Protein AF-A0AAE1YL42-F1 (afdb_monomer_lite)

Secondary structure (DSSP, 8-state):
-PPPP---THHHHHHHHS-HHHHHHHHHHHHHHHHHHHHHHHHHHHHHHHHHHHHHHHHHHHHHHTPSP-------------GGG--S---S---TTTT--S--------------GGGS-S-HHHHHHHHHHHHHHHH-HHHHHHHTPPPPS-----SSTTSS--

Structure (mmCIF, N/CA/C/O backbone):
data_AF-A0AAE1YL42-F1
#
_entry.id   AF-A0AAE1YL42-F1
#
loop_
_atom_site.group_PDB
_atom_site.id
_atom_site.type_symbol
_atom_site.label_atom_id
_atom_site.label_alt_id
_atom_site.label_comp_id
_atom_site.label_asym_id
_atom_site.label_entity_id
_atom_site.label_seq_id
_atom_site.pdbx_PDB_ins_code
_atom_site.Cartn_x
_atom_site.Cartn_y
_atom_site.Cartn_z
_atom_site.occupancy
_atom_site.B_iso_or_equiv
_atom_site.auth_seq_id
_atom_site.auth_comp_id
_atom_site.auth_asym_id
_atom_site.auth_atom_id
_atom_site.pdbx_PDB_model_num
ATOM 1 N N . MET A 1 1 ? -38.602 6.344 5.247 1.00 38.44 1 MET A N 1
ATOM 2 C CA . MET A 1 1 ? -39.629 5.351 5.623 1.00 38.44 1 MET A CA 1
ATOM 3 C C . MET A 1 1 ? -39.109 4.626 6.848 1.00 38.44 1 MET A C 1
ATOM 5 O O . MET A 1 1 ? -38.085 3.970 6.733 1.00 38.44 1 MET A O 1
ATOM 9 N N . ALA A 1 2 ? -39.717 4.846 8.012 1.00 37.94 2 ALA A N 1
ATOM 10 C CA . ALA A 1 2 ? -39.364 4.147 9.243 1.00 37.94 2 ALA A CA 1
ATOM 11 C C . ALA A 1 2 ? -40.185 2.852 9.305 1.00 37.94 2 ALA A C 1
ATOM 13 O O . ALA A 1 2 ? -41.411 2.904 9.232 1.00 37.94 2 ALA A O 1
ATOM 14 N N . THR A 1 3 ? -39.516 1.705 9.358 1.00 43.12 3 THR A N 1
ATOM 15 C CA . THR A 1 3 ? -40.135 0.413 9.677 1.00 43.12 3 THR A CA 1
ATOM 16 C C . THR A 1 3 ? -40.576 0.428 11.141 1.00 43.12 3 THR A C 1
ATOM 18 O O . THR A 1 3 ? -39.762 0.809 11.986 1.00 43.12 3 THR A O 1
ATOM 21 N N . PRO A 1 4 ? -41.823 0.049 11.471 1.00 49.53 4 PRO A N 1
ATOM 22 C CA . PRO A 1 4 ? -42.231 -0.061 12.860 1.00 49.53 4 PRO A CA 1
ATOM 23 C C . PRO A 1 4 ? -41.521 -1.273 13.468 1.00 49.53 4 PRO A C 1
ATOM 25 O O . PRO A 1 4 ? -41.519 -2.358 12.885 1.00 49.53 4 PRO A O 1
ATOM 28 N N . MET A 1 5 ? -40.870 -1.055 14.606 1.00 43.66 5 MET A N 1
ATOM 29 C CA . MET A 1 5 ? -40.369 -2.123 15.462 1.00 43.66 5 MET A CA 1
ATOM 30 C C . MET A 1 5 ? -41.593 -2.909 15.933 1.00 43.66 5 MET A C 1
ATOM 32 O O . MET A 1 5 ? -42.511 -2.333 16.514 1.00 43.66 5 MET A O 1
ATOM 36 N N . VAL A 1 6 ? -41.640 -4.196 15.601 1.00 52.22 6 VAL A N 1
ATOM 37 C CA . VAL A 1 6 ? -42.544 -5.137 16.256 1.00 52.22 6 VAL A CA 1
ATOM 38 C C . VAL A 1 6 ? -42.049 -5.204 17.696 1.00 52.22 6 VAL A C 1
ATOM 40 O O . VAL A 1 6 ? -40.964 -5.719 17.941 1.00 52.22 6 VAL A O 1
ATOM 43 N N . GLU A 1 7 ? -42.777 -4.580 18.620 1.00 51.50 7 GLU A N 1
ATOM 44 C CA . GLU A 1 7 ? -42.603 -4.851 20.044 1.00 51.50 7 GLU A CA 1
ATOM 45 C C . GLU A 1 7 ? -43.032 -6.306 20.245 1.00 51.50 7 GLU A C 1
ATOM 47 O O . GLU A 1 7 ? -44.210 -6.654 20.143 1.00 51.50 7 GLU A O 1
ATOM 52 N N . ASP A 1 8 ? -42.036 -7.177 20.384 1.00 47.12 8 ASP A N 1
ATOM 53 C CA . ASP A 1 8 ? -42.217 -8.583 20.697 1.00 47.12 8 ASP A CA 1
ATOM 54 C C . ASP A 1 8 ? -42.938 -8.689 22.051 1.00 47.12 8 ASP A C 1
ATOM 56 O O . ASP A 1 8 ? -42.324 -8.586 23.109 1.00 47.12 8 ASP A O 1
ATOM 60 N N . ASN A 1 9 ? -44.245 -8.968 22.021 1.00 51.34 9 ASN A N 1
ATOM 61 C CA . ASN A 1 9 ? -45.078 -9.360 23.174 1.00 51.34 9 ASN A CA 1
ATOM 62 C C . ASN A 1 9 ? -44.622 -10.685 23.843 1.00 51.34 9 ASN A C 1
ATOM 64 O O . ASN A 1 9 ? -45.397 -11.338 24.536 1.00 51.34 9 ASN A O 1
ATOM 68 N N . PHE A 1 10 ? -43.385 -11.131 23.614 1.00 51.78 10 PHE A N 1
ATOM 69 C CA . PHE A 1 10 ? -42.826 -12.362 24.174 1.00 51.78 10 PHE A CA 1
ATOM 70 C C . PHE A 1 10 ? -42.415 -12.217 25.648 1.00 51.78 10 PHE A C 1
ATOM 72 O O . PHE A 1 10 ? -42.263 -13.227 26.336 1.00 51.78 10 PHE A O 1
ATOM 79 N N . GLU A 1 11 ? -42.241 -10.986 26.142 1.00 58.12 11 GLU A N 1
ATOM 80 C CA . GLU A 1 11 ? -41.792 -10.727 27.517 1.00 58.12 11 GLU A CA 1
ATOM 81 C C . GLU A 1 11 ? -42.921 -10.887 28.556 1.00 58.12 11 GLU A C 1
ATOM 83 O O . GLU A 1 11 ? -42.678 -11.390 29.656 1.00 58.12 11 GLU A O 1
ATOM 88 N N . ASP A 1 12 ? -44.168 -10.557 28.200 1.00 59.22 12 ASP A N 1
ATOM 89 C CA . ASP A 1 12 ? -45.304 -10.557 29.137 1.00 59.22 12 ASP A CA 1
ATOM 90 C C . ASP A 1 12 ? -45.734 -11.972 29.572 1.00 59.22 12 ASP A C 1
ATOM 92 O O . ASP A 1 12 ? -46.060 -12.200 30.743 1.00 59.22 12 ASP A O 1
ATOM 96 N N . ASP A 1 13 ? -45.673 -12.954 28.664 1.00 58.94 13 ASP A N 1
ATOM 97 C CA . ASP A 1 13 ? -46.049 -14.343 28.964 1.00 58.94 13 ASP A CA 1
ATOM 98 C C . ASP A 1 13 ? -45.048 -15.012 29.925 1.00 58.94 13 ASP A C 1
ATOM 100 O O . ASP A 1 13 ? -45.456 -15.738 30.836 1.00 58.94 13 ASP A O 1
ATOM 104 N N . GLN A 1 14 ? -43.744 -14.730 29.800 1.00 61.22 14 GLN A N 1
ATOM 105 C CA . GLN A 1 14 ? -42.732 -15.234 30.740 1.00 61.22 14 GLN A CA 1
ATOM 106 C C . GLN A 1 14 ? -42.831 -14.551 32.107 1.00 61.22 14 GLN A C 1
ATOM 108 O O . GLN A 1 14 ? -42.751 -15.234 33.133 1.00 61.22 14 GLN A O 1
ATOM 113 N N . LEU A 1 15 ? -43.081 -13.239 32.135 1.00 62.16 15 LEU A N 1
ATOM 114 C CA . LEU A 1 15 ? -43.229 -12.467 33.369 1.00 62.16 15 LEU A CA 1
ATOM 115 C C . LEU A 1 15 ? -44.436 -12.930 34.200 1.00 62.16 15 LEU A C 1
ATOM 117 O O . LEU A 1 15 ? -44.373 -12.945 35.428 1.00 62.16 15 LEU A O 1
ATOM 121 N N . SER A 1 16 ? -45.508 -13.370 33.533 1.00 64.62 16 SER A N 1
ATOM 122 C CA . SER A 1 16 ? -46.713 -13.904 34.183 1.00 64.62 16 SER A CA 1
ATOM 123 C C . SER A 1 16 ? -46.491 -15.240 34.907 1.00 64.62 16 SER A C 1
ATOM 125 O O . SER A 1 16 ? -47.218 -15.566 35.848 1.00 64.62 16 SER A O 1
ATOM 127 N N . SER A 1 17 ? -45.480 -16.007 34.485 1.00 68.56 17 SER A N 1
ATOM 128 C CA . SER A 1 17 ? -45.186 -17.347 35.006 1.00 68.56 17 SER A CA 1
ATOM 129 C C . SER A 1 17 ? -44.208 -17.359 36.186 1.00 68.56 17 SER A C 1
ATOM 131 O O . SER A 1 17 ? -44.122 -18.361 36.897 1.00 68.56 17 SER A O 1
ATOM 133 N N . MET A 1 18 ? -43.482 -16.257 36.407 1.00 70.12 18 MET A N 1
ATOM 134 C CA . MET A 1 18 ? -42.458 -16.149 37.446 1.00 70.12 18 MET A CA 1
ATOM 135 C C . MET A 1 18 ? -43.024 -15.598 38.753 1.00 70.12 18 MET A C 1
ATOM 137 O O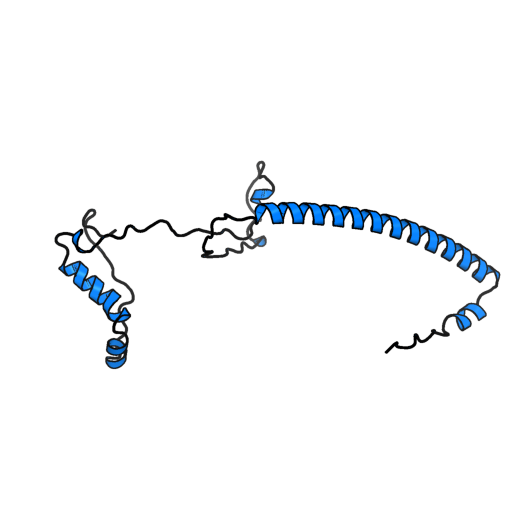 . MET A 1 18 ? -43.889 -14.723 38.785 1.00 70.12 18 MET A O 1
ATOM 141 N N . THR A 1 19 ? -42.498 -16.092 39.870 1.00 83.69 19 THR A N 1
ATOM 142 C CA . THR A 1 19 ? -42.853 -15.549 41.183 1.00 83.69 19 THR A CA 1
ATOM 143 C C . THR A 1 19 ? -42.269 -14.146 41.361 1.00 83.69 19 THR A C 1
ATOM 145 O O . THR A 1 19 ? -41.209 -13.806 40.832 1.00 83.69 19 THR A O 1
ATOM 148 N N . THR A 1 20 ? -42.934 -13.310 42.161 1.00 79.31 20 THR A N 1
ATOM 149 C CA . THR A 1 20 ? -42.487 -11.932 42.435 1.00 79.31 20 THR A CA 1
ATOM 150 C C . THR A 1 20 ? -41.074 -11.870 43.027 1.00 79.31 20 THR A C 1
ATOM 152 O O . THR A 1 20 ? -40.349 -10.905 42.785 1.00 79.31 20 THR A O 1
ATOM 155 N N . GLU A 1 21 ? -40.646 -12.906 43.754 1.00 82.62 21 GLU A N 1
ATOM 156 C CA . GLU A 1 21 ? -39.276 -13.030 44.261 1.00 82.62 21 GLU A CA 1
ATOM 157 C C . GLU A 1 21 ? -38.248 -13.312 43.158 1.00 82.62 21 GLU A C 1
ATOM 159 O O . GLU A 1 21 ? -37.138 -12.778 43.204 1.00 82.62 21 GLU A O 1
ATOM 164 N N . GLU A 1 22 ? -38.591 -14.132 42.165 1.00 83.19 22 GLU A N 1
ATOM 165 C CA . GLU A 1 22 ? -37.704 -14.437 41.038 1.00 83.19 22 GLU A CA 1
ATOM 166 C C . GLU A 1 22 ? -37.537 -13.220 40.127 1.00 83.19 22 GLU A C 1
ATOM 168 O O . GLU A 1 22 ? -36.413 -12.922 39.726 1.00 83.19 22 GLU A O 1
ATOM 173 N N . ILE A 1 23 ? -38.606 -12.447 39.908 1.00 81.81 23 ILE A N 1
ATOM 174 C CA . ILE A 1 23 ? -38.557 -11.172 39.174 1.00 81.81 23 ILE A CA 1
ATOM 175 C C . ILE A 1 23 ? -37.644 -10.169 39.898 1.00 81.81 23 ILE A C 1
ATOM 177 O O . ILE A 1 23 ? -36.800 -9.522 39.277 1.00 81.81 23 ILE A O 1
ATOM 181 N N . GLN A 1 24 ? -37.733 -10.074 41.230 1.00 84.56 24 GLN A N 1
ATOM 182 C CA . GLN A 1 24 ? -36.848 -9.200 42.011 1.00 84.56 24 GLN A CA 1
ATOM 183 C C . GLN A 1 24 ? -35.381 -9.647 41.988 1.00 84.56 24 GLN A C 1
ATOM 185 O O . GLN A 1 24 ? -34.484 -8.801 42.001 1.00 84.56 24 GLN A O 1
ATOM 190 N N . ARG A 1 25 ? -35.105 -10.957 41.966 1.00 87.19 25 ARG A N 1
ATOM 191 C CA . ARG A 1 25 ? -33.733 -11.471 41.818 1.00 87.19 25 ARG A CA 1
ATOM 192 C C . ARG A 1 25 ? -33.192 -11.211 40.416 1.00 87.19 25 ARG A C 1
ATOM 194 O O . ARG A 1 25 ? -32.061 -10.747 40.305 1.00 87.19 25 ARG A 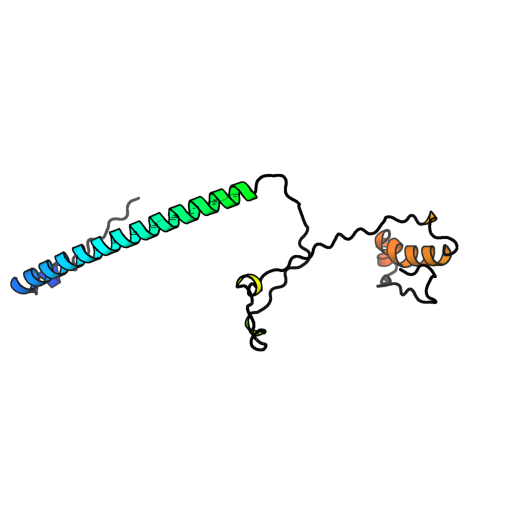O 1
ATOM 201 N N . ALA A 1 26 ? -33.997 -11.449 39.382 1.00 84.75 26 ALA A N 1
ATOM 202 C CA . ALA A 1 26 ? -33.637 -11.190 37.992 1.00 84.75 26 ALA A CA 1
ATOM 203 C C . ALA A 1 26 ? -33.330 -9.705 37.758 1.00 84.75 26 ALA A C 1
ATOM 205 O O . ALA A 1 26 ? -32.272 -9.390 37.227 1.00 84.75 26 ALA A O 1
ATOM 206 N N . SER A 1 27 ? -34.168 -8.792 38.264 1.00 86.00 27 SER A N 1
ATOM 207 C CA . SER A 1 27 ? -33.918 -7.344 38.189 1.00 86.00 27 SER A CA 1
ATOM 208 C C . SER A 1 27 ? -32.562 -6.964 38.788 1.00 86.00 27 SER A C 1
ATOM 210 O O . SER A 1 27 ? -31.805 -6.231 38.166 1.00 86.00 27 SER A O 1
ATOM 212 N N . ARG A 1 28 ? -32.203 -7.509 39.961 1.00 89.31 28 ARG A N 1
ATO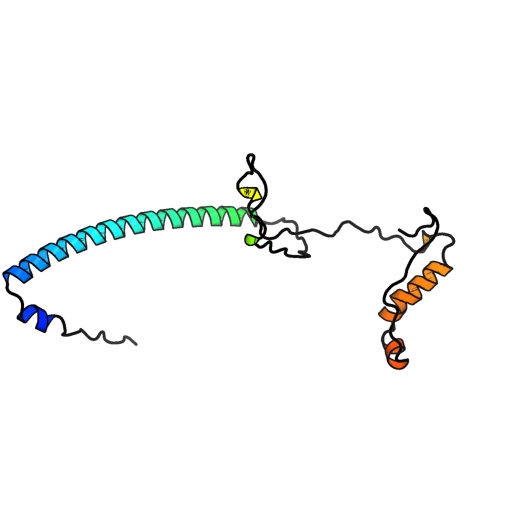M 213 C CA . ARG A 1 28 ? -30.908 -7.213 40.604 1.00 89.31 28 ARG A CA 1
ATOM 214 C C . ARG A 1 28 ? -29.713 -7.763 39.829 1.00 89.31 28 ARG A C 1
ATOM 216 O O . ARG A 1 28 ? -28.640 -7.167 39.867 1.00 89.31 28 ARG A O 1
ATOM 223 N N . LEU A 1 29 ? -29.863 -8.921 39.188 1.00 91.50 29 LEU A N 1
ATOM 224 C CA . LEU A 1 29 ? -28.814 -9.495 38.345 1.00 91.50 29 LEU A CA 1
ATOM 225 C C . LEU A 1 29 ? -28.633 -8.666 37.073 1.00 91.50 29 LEU A C 1
ATOM 227 O O . LEU A 1 29 ? -27.503 -8.304 36.763 1.00 91.50 29 LEU A O 1
ATOM 231 N N . LEU A 1 30 ? -29.732 -8.277 36.424 1.00 90.44 30 LEU A N 1
ATOM 232 C CA . LEU A 1 30 ? -29.718 -7.403 35.252 1.00 90.44 30 LEU A CA 1
ATOM 233 C C . LEU A 1 30 ? -29.124 -6.027 35.574 1.00 90.44 30 LEU A C 1
ATOM 235 O O . LEU A 1 30 ? -28.302 -5.533 34.813 1.00 90.44 30 LEU A O 1
ATOM 239 N N . ASP A 1 31 ? -29.443 -5.432 36.725 1.00 91.88 31 ASP A N 1
ATOM 240 C CA . ASP A 1 31 ? -28.838 -4.164 37.158 1.00 91.88 31 ASP A CA 1
ATOM 241 C C . ASP A 1 31 ? -27.312 -4.278 37.317 1.00 91.88 31 ASP A C 1
ATOM 243 O O . ASP A 1 31 ? -26.560 -3.364 36.959 1.00 91.88 31 ASP A O 1
ATOM 247 N N . ASN A 1 32 ? -26.839 -5.417 37.833 1.00 94.00 32 ASN A N 1
ATOM 248 C CA . ASN A 1 32 ? -25.409 -5.694 37.945 1.00 94.00 32 ASN A CA 1
ATOM 249 C C . ASN A 1 32 ? -24.765 -5.931 36.572 1.00 94.00 32 ASN A C 1
ATOM 251 O O . ASN A 1 32 ? -23.682 -5.404 36.320 1.00 94.00 32 ASN A O 1
ATOM 255 N N . GLU A 1 33 ? -25.417 -6.672 35.675 1.00 94.75 33 GLU A N 1
ATOM 256 C CA . GLU A 1 33 ? -24.935 -6.895 34.307 1.00 94.75 33 GLU A CA 1
ATOM 257 C C . GLU A 1 33 ? -24.870 -5.591 33.512 1.00 94.75 33 GLU A C 1
ATOM 259 O O . GLU A 1 33 ? -23.838 -5.292 32.918 1.00 94.75 33 GLU A O 1
ATOM 264 N N . ILE A 1 34 ? -25.914 -4.759 33.567 1.00 93.75 34 ILE A N 1
ATOM 265 C CA . ILE A 1 34 ? -25.948 -3.440 32.921 1.00 93.75 34 ILE A CA 1
ATOM 266 C C . ILE A 1 34 ? -24.784 -2.580 33.412 1.00 93.75 34 ILE A C 1
ATOM 268 O O . ILE A 1 34 ? -24.143 -1.881 32.624 1.00 93.75 34 ILE A O 1
ATOM 272 N N . ARG A 1 35 ? -24.479 -2.633 34.711 1.00 93.88 35 ARG A N 1
ATOM 273 C CA . ARG A 1 35 ? -23.349 -1.900 35.280 1.00 93.88 35 ARG A CA 1
ATOM 274 C C . ARG A 1 35 ? -22.008 -2.402 34.739 1.00 93.88 35 ARG A C 1
ATOM 276 O O . ARG A 1 35 ? -21.197 -1.574 34.331 1.00 93.88 35 ARG A O 1
ATOM 283 N N . ILE A 1 36 ? -21.785 -3.716 34.710 1.00 95.19 36 ILE A N 1
ATOM 284 C CA . ILE A 1 36 ? -20.538 -4.310 34.199 1.00 95.19 36 ILE A CA 1
ATOM 285 C C . ILE A 1 36 ? -20.376 -4.007 32.707 1.00 95.19 36 ILE A C 1
ATOM 287 O O . ILE A 1 36 ? -19.330 -3.519 32.288 1.00 95.19 36 ILE A O 1
ATOM 291 N N . LEU A 1 37 ? -21.431 -4.197 31.914 1.00 94.50 37 LEU A N 1
ATOM 292 C CA . LEU A 1 37 ? -21.433 -3.901 30.481 1.00 94.50 37 LEU A CA 1
ATOM 293 C C . LEU A 1 37 ? -21.148 -2.423 30.204 1.00 94.50 37 LEU A C 1
ATOM 295 O O . LEU A 1 37 ? -20.466 -2.088 29.239 1.00 94.50 37 LEU A O 1
ATOM 299 N N . LYS A 1 38 ? -21.631 -1.518 31.060 1.00 94.62 38 LYS A N 1
ATOM 300 C CA . LYS A 1 38 ? -21.332 -0.088 30.950 1.00 94.62 38 LYS A CA 1
ATOM 301 C C . LYS A 1 38 ? -19.861 0.218 31.243 1.00 94.62 38 LYS A C 1
ATOM 303 O O . LYS A 1 38 ? -19.283 1.056 30.552 1.00 94.62 38 LYS A O 1
ATOM 308 N N . GLU A 1 39 ? -19.258 -0.446 32.229 1.00 94.25 39 GLU A N 1
ATOM 309 C CA . GLU A 1 39 ? -17.825 -0.329 32.536 1.00 94.25 39 GLU A CA 1
ATOM 310 C C . GLU A 1 39 ? -16.960 -0.894 31.391 1.00 94.25 39 GLU A C 1
ATOM 312 O O . GLU A 1 39 ? -16.002 -0.244 30.963 1.00 94.25 39 GLU A O 1
ATOM 317 N N . GLU A 1 40 ? -17.332 -2.043 30.817 1.00 94.81 40 GLU A N 1
ATOM 318 C CA . GLU A 1 40 ? -16.662 -2.609 29.638 1.00 94.81 40 GLU A CA 1
ATOM 319 C C . GLU A 1 40 ? -16.784 -1.695 28.418 1.00 94.81 40 GLU A C 1
ATOM 321 O O . GLU A 1 40 ? -15.781 -1.387 27.776 1.00 94.81 40 GLU A O 1
ATOM 326 N N . LEU A 1 41 ? -17.982 -1.175 28.142 1.00 93.88 41 LEU A N 1
ATOM 327 C CA . LEU A 1 41 ? -18.222 -0.246 27.039 1.00 93.88 41 LEU A CA 1
ATOM 328 C C . LEU A 1 41 ? -17.385 1.029 27.189 1.00 93.88 41 LEU A C 1
ATOM 330 O O . LEU A 1 41 ? -16.836 1.533 26.208 1.00 93.88 41 LEU A O 1
ATOM 334 N N . GLN A 1 42 ? -17.246 1.553 28.410 1.00 93.69 42 GLN A N 1
ATOM 335 C CA . GLN A 1 42 ? -16.365 2.690 28.677 1.00 93.69 42 GLN A CA 1
ATOM 336 C C . GLN A 1 42 ? -14.898 2.349 28.411 1.00 93.69 42 GLN A C 1
ATOM 338 O O . GLN A 1 42 ? -14.205 3.127 27.754 1.00 93.69 42 GLN A O 1
ATOM 343 N N . ARG A 1 43 ? -14.428 1.185 28.866 1.00 94.69 43 ARG A N 1
ATOM 344 C CA . ARG A 1 43 ? -13.053 0.740 28.629 1.00 94.69 43 ARG A CA 1
ATOM 345 C C . ARG A 1 43 ? -12.763 0.573 27.136 1.00 94.69 43 ARG A C 1
ATOM 347 O O . ARG A 1 43 ? -11.769 1.105 26.648 1.00 94.69 43 ARG A O 1
ATOM 354 N N . THR A 1 44 ? -13.632 -0.122 26.407 1.00 92.06 44 THR A N 1
ATOM 355 C CA . THR A 1 44 ? -13.473 -0.343 24.966 1.00 92.06 44 THR A CA 1
ATOM 356 C C . THR A 1 44 ? -13.492 0.973 24.194 1.00 92.06 44 THR A C 1
ATOM 358 O O . THR A 1 44 ? -12.702 1.141 23.269 1.00 92.06 44 THR A O 1
ATOM 361 N N . ASN A 1 45 ? -14.326 1.940 24.590 1.00 93.81 45 ASN A N 1
ATOM 362 C CA . ASN A 1 45 ? -14.320 3.266 23.970 1.00 93.81 45 ASN A CA 1
ATOM 363 C C . ASN A 1 45 ? -12.996 4.010 24.187 1.00 93.81 45 ASN A C 1
ATOM 365 O O . ASN A 1 45 ? -12.471 4.580 23.234 1.00 93.81 45 ASN A O 1
ATOM 369 N N . LEU A 1 46 ? -12.410 3.952 25.389 1.00 93.94 46 LEU A N 1
ATOM 370 C CA . LEU A 1 46 ? -11.094 4.550 25.649 1.00 93.94 46 LEU A CA 1
ATOM 371 C C . LEU A 1 46 ? -9.984 3.893 24.815 1.00 93.94 46 LEU A C 1
ATOM 373 O O . LEU A 1 46 ? -9.122 4.582 24.268 1.00 93.94 46 LEU A O 1
ATOM 377 N N . GLU A 1 47 ? -10.007 2.564 24.683 1.00 93.62 47 GLU A N 1
ATOM 378 C CA . GLU A 1 47 ? -9.063 1.842 23.823 1.00 93.62 47 GLU A CA 1
ATOM 379 C C . GLU A 1 47 ? -9.237 2.248 22.351 1.00 93.62 47 GLU A C 1
ATOM 381 O O . GLU A 1 47 ? -8.257 2.520 21.652 1.00 93.62 47 GLU A O 1
ATOM 386 N N . LEU A 1 48 ? -10.482 2.367 21.889 1.00 93.69 48 LEU A N 1
ATOM 387 C CA . LEU A 1 48 ? -10.826 2.776 20.531 1.00 93.69 48 LEU A CA 1
ATOM 388 C C . LEU A 1 48 ? -10.372 4.210 20.229 1.00 93.69 48 LEU A C 1
ATOM 390 O O . LEU A 1 48 ? -9.833 4.464 19.148 1.00 93.69 48 LEU A O 1
ATOM 394 N N . ASP A 1 49 ? -10.526 5.132 21.175 1.00 95.31 49 ASP A N 1
ATOM 395 C CA . ASP A 1 49 ? -10.047 6.506 21.034 1.00 95.31 49 ASP A CA 1
ATOM 396 C C . ASP A 1 49 ? -8.513 6.566 20.988 1.00 95.31 49 ASP A C 1
ATOM 398 O O . ASP A 1 49 ? -7.956 7.228 20.108 1.00 95.31 49 ASP A O 1
ATOM 402 N N . SER A 1 50 ? -7.816 5.772 21.810 1.00 94.94 50 SER A N 1
ATOM 403 C CA . SER A 1 50 ? -6.354 5.638 21.723 1.00 94.94 50 SER A CA 1
ATOM 404 C C . SER A 1 50 ? -5.899 5.118 20.353 1.00 94.94 50 SER A C 1
ATOM 406 O O . SER A 1 50 ? -4.933 5.622 19.772 1.00 94.94 50 SER A O 1
ATOM 408 N N . PHE A 1 51 ? -6.592 4.122 19.791 1.00 92.88 51 PHE A N 1
ATOM 409 C CA . PHE A 1 51 ? -6.272 3.617 18.455 1.00 92.88 51 PHE A CA 1
ATOM 410 C C . PHE A 1 51 ? -6.565 4.642 17.357 1.00 92.88 51 PHE A C 1
ATOM 412 O O . PHE A 1 51 ? -5.761 4.781 16.433 1.00 92.88 51 PHE A O 1
ATOM 419 N N . LYS A 1 52 ? -7.664 5.397 17.458 1.00 94.44 52 LYS A N 1
ATOM 420 C CA . LYS A 1 52 ? -7.973 6.487 16.521 1.00 94.44 52 LYS A CA 1
ATOM 421 C C . LYS A 1 52 ? -6.887 7.557 16.518 1.00 94.44 52 LYS A C 1
ATOM 423 O O . LYS A 1 52 ? -6.486 7.991 15.437 1.00 94.44 52 LYS A O 1
ATOM 428 N N . GLU A 1 53 ? -6.385 7.954 17.685 1.00 94.50 53 GLU A N 1
ATOM 429 C CA . GLU A 1 53 ? -5.284 8.918 17.786 1.00 94.50 53 GLU A CA 1
ATOM 430 C C . GLU A 1 53 ? -4.014 8.399 17.107 1.00 94.50 53 GLU A C 1
ATOM 432 O O . GLU A 1 53 ? -3.445 9.093 16.263 1.00 94.50 53 GLU A O 1
ATOM 437 N N . LYS A 1 54 ? -3.626 7.143 17.367 1.00 95.25 54 LYS A N 1
ATOM 438 C CA . LYS A 1 54 ? -2.465 6.509 16.713 1.00 95.25 54 LYS A CA 1
ATOM 439 C C . LYS A 1 54 ? -2.617 6.438 15.195 1.00 95.25 54 LYS A C 1
ATOM 441 O O . LYS A 1 54 ? -1.663 6.679 14.457 1.00 95.25 54 LYS A O 1
ATOM 446 N N . ILE A 1 55 ? -3.813 6.105 14.706 1.00 94.19 55 ILE A N 1
ATOM 447 C CA . ILE A 1 55 ? -4.100 6.079 13.266 1.00 94.19 55 ILE A CA 1
ATOM 448 C C . ILE A 1 55 ? -3.959 7.482 12.681 1.00 94.19 55 ILE A C 1
ATOM 450 O O . ILE A 1 55 ? -3.327 7.637 11.637 1.00 94.19 55 ILE A O 1
ATOM 454 N N . LYS A 1 56 ? -4.504 8.503 13.349 1.00 95.31 56 LYS A N 1
ATOM 455 C CA . LYS A 1 56 ? -4.415 9.894 12.901 1.00 95.31 56 LYS A CA 1
ATOM 456 C C . LYS A 1 56 ? -2.961 10.370 12.832 1.00 95.31 56 LYS A C 1
ATOM 458 O O . LYS A 1 56 ? -2.549 10.895 11.800 1.00 95.31 56 LYS A O 1
ATOM 463 N N . GLU A 1 57 ? -2.170 10.101 13.868 1.00 93.94 57 GLU A N 1
ATOM 464 C CA . GLU A 1 57 ? -0.741 10.430 13.908 1.00 93.94 57 GLU A CA 1
ATOM 465 C C . GLU A 1 57 ? 0.031 9.735 12.771 1.00 93.94 57 GLU A C 1
ATOM 467 O O . GLU A 1 57 ? 0.816 10.355 12.049 1.00 93.94 57 GLU A O 1
ATOM 472 N N . ASN A 1 58 ? -0.233 8.446 12.543 1.00 90.94 58 ASN A N 1
ATOM 473 C CA . ASN A 1 58 ? 0.391 7.695 11.454 1.00 90.94 58 ASN A CA 1
ATOM 474 C C . ASN A 1 58 ? -0.030 8.217 10.073 1.00 90.94 58 ASN A C 1
ATOM 476 O O . ASN A 1 58 ? 0.802 8.312 9.169 1.00 90.94 58 ASN A O 1
ATOM 480 N N . GLN A 1 59 ? -1.296 8.599 9.898 1.00 92.12 59 GLN A N 1
ATOM 481 C CA . GLN A 1 59 ? -1.779 9.210 8.661 1.00 92.12 59 GLN A CA 1
ATOM 482 C C . GLN A 1 59 ? -1.087 10.546 8.380 1.00 92.12 59 GLN A C 1
ATOM 484 O O . GLN A 1 59 ? -0.736 10.814 7.232 1.00 92.12 59 GLN A O 1
ATOM 489 N N . GLU A 1 60 ? -0.857 11.374 9.398 1.00 90.62 60 GLU A N 1
ATOM 490 C CA . GLU A 1 60 ? -0.115 12.631 9.261 1.00 90.62 60 GLU A CA 1
ATOM 491 C C . GLU A 1 60 ? 1.347 12.380 8.868 1.00 90.62 60 GLU A C 1
ATOM 493 O O . GLU A 1 60 ? 1.833 12.979 7.905 1.00 90.62 60 GLU A O 1
ATOM 498 N N . LYS A 1 61 ? 2.016 11.405 9.499 1.00 91.75 61 LYS A N 1
ATOM 499 C CA . LYS A 1 61 ? 3.375 10.976 9.116 1.00 91.75 61 LYS A CA 1
ATOM 500 C C . LYS A 1 61 ? 3.446 10.500 7.662 1.00 91.75 61 LYS A C 1
ATOM 502 O O . LYS A 1 61 ? 4.393 10.832 6.950 1.00 91.75 61 LYS A O 1
ATOM 507 N N . ILE A 1 62 ? 2.446 9.750 7.193 1.00 88.81 62 ILE A N 1
ATOM 508 C CA . ILE A 1 62 ? 2.365 9.308 5.793 1.00 88.81 62 ILE A CA 1
ATOM 509 C C . ILE A 1 62 ? 2.143 10.499 4.855 1.00 88.81 62 ILE A C 1
ATOM 511 O O . ILE A 1 62 ? 2.773 10.561 3.803 1.00 88.81 62 ILE A O 1
ATOM 515 N N . LYS A 1 63 ? 1.276 11.454 5.215 1.00 88.25 63 LYS A N 1
ATOM 516 C CA . LYS A 1 63 ? 1.030 12.658 4.402 1.00 88.25 63 LYS A CA 1
ATOM 517 C C . LYS A 1 63 ? 2.302 13.477 4.209 1.00 88.25 63 LYS A C 1
ATOM 519 O O . LYS A 1 63 ? 2.560 13.898 3.088 1.00 88.25 63 LYS A O 1
ATOM 524 N N . LEU A 1 64 ? 3.104 13.643 5.263 1.00 85.25 64 LEU A N 1
ATOM 525 C CA . LEU A 1 64 ? 4.398 14.327 5.183 1.00 85.25 64 LEU A CA 1
ATOM 526 C C . LEU A 1 64 ? 5.360 13.603 4.231 1.00 85.25 64 LEU A C 1
ATOM 528 O O . LEU A 1 64 ? 5.961 14.236 3.372 1.00 85.25 64 LEU A O 1
ATOM 532 N N . LYS A 1 65 ? 5.443 12.269 4.308 1.00 81.50 65 LYS A N 1
ATOM 533 C CA . LYS A 1 65 ? 6.295 11.461 3.415 1.00 81.50 65 LYS A CA 1
ATOM 534 C C . LYS A 1 65 ? 5.814 11.408 1.959 1.00 81.50 65 LYS A C 1
ATOM 536 O O . LYS A 1 65 ? 6.592 11.057 1.083 1.00 81.50 65 LYS A O 1
ATOM 541 N N . LYS A 1 66 ? 4.544 11.728 1.698 1.00 80.62 66 LYS A N 1
ATOM 542 C CA . LYS A 1 66 ? 3.952 11.801 0.350 1.00 80.62 66 LYS A CA 1
ATOM 543 C C . LYS A 1 66 ? 4.108 13.174 -0.309 1.00 80.62 66 LYS A C 1
ATOM 545 O O . LYS A 1 66 ? 3.614 13.363 -1.421 1.00 80.62 66 LYS A O 1
ATOM 550 N N . GLN A 1 67 ? 4.731 14.140 0.363 1.00 82.38 67 GLN A N 1
ATOM 551 C CA . GLN A 1 67 ? 4.993 15.437 -0.245 1.00 82.38 67 GLN A CA 1
ATOM 552 C C . GLN A 1 67 ? 6.020 15.291 -1.368 1.00 82.38 67 GLN A C 1
ATOM 554 O O . GLN A 1 67 ? 7.002 14.561 -1.256 1.00 82.38 67 GLN A O 1
ATOM 559 N N . LEU A 1 68 ? 5.752 15.979 -2.474 1.00 75.12 68 LEU A N 1
ATOM 560 C CA . LEU A 1 68 ? 6.696 16.110 -3.576 1.00 75.12 68 LEU A CA 1
ATOM 561 C C . LEU A 1 68 ? 7.945 16.878 -3.105 1.00 75.12 68 LEU A C 1
ATOM 563 O O . LEU A 1 68 ? 7.823 17.741 -2.232 1.00 75.12 68 LEU A O 1
ATOM 567 N N . PRO A 1 69 ? 9.114 16.653 -3.727 1.00 83.31 69 PRO A N 1
ATOM 568 C CA . PRO A 1 69 ? 9.370 15.746 -4.851 1.00 83.31 69 PRO A CA 1
ATOM 569 C C . PRO A 1 69 ? 9.699 14.307 -4.406 1.00 83.31 69 PRO A C 1
ATOM 571 O O . PRO A 1 69 ? 10.396 14.103 -3.417 1.00 83.31 69 PRO A O 1
ATOM 574 N N . TYR A 1 70 ? 9.247 13.308 -5.170 1.00 81.81 70 TYR A N 1
ATOM 575 C CA . TYR A 1 70 ? 9.623 11.898 -4.996 1.00 81.81 70 TYR A CA 1
ATOM 576 C C . TYR A 1 70 ? 10.067 11.286 -6.326 1.00 81.81 70 TYR A C 1
ATOM 578 O O . TYR A 1 70 ? 9.637 11.717 -7.396 1.00 81.81 70 TYR A O 1
ATOM 586 N N . LEU A 1 71 ? 10.940 10.282 -6.247 1.00 77.44 71 LEU A N 1
ATOM 587 C CA . LEU A 1 71 ? 11.380 9.512 -7.405 1.00 77.44 71 LEU A CA 1
ATOM 588 C C . LEU A 1 71 ? 10.246 8.588 -7.866 1.00 77.44 71 LEU A C 1
ATOM 590 O O . LEU A 1 71 ? 9.623 7.910 -7.049 1.00 77.44 71 LEU A O 1
ATOM 594 N N . VAL A 1 72 ? 9.980 8.572 -9.171 1.00 76.25 72 VAL A N 1
ATOM 595 C CA . VAL A 1 72 ? 9.026 7.649 -9.797 1.00 76.25 72 VAL A CA 1
ATOM 596 C C . VAL A 1 72 ? 9.829 6.515 -10.428 1.00 76.25 72 VAL A C 1
ATOM 598 O O . VAL A 1 72 ? 10.691 6.781 -11.261 1.00 76.25 72 VAL A O 1
ATOM 601 N N . GLY A 1 73 ? 9.561 5.278 -10.011 1.00 74.44 73 GLY A N 1
ATOM 602 C CA . GLY A 1 73 ? 10.160 4.062 -10.567 1.00 74.44 73 GLY A CA 1
ATOM 603 C C . GLY A 1 73 ? 9.108 3.164 -11.218 1.00 74.44 73 GLY A C 1
ATOM 604 O O . GLY A 1 73 ? 7.920 3.248 -10.889 1.00 74.44 73 GLY A O 1
ATOM 605 N N . ASN A 1 74 ? 9.542 2.303 -12.139 1.00 73.25 74 ASN A N 1
ATOM 606 C CA . ASN A 1 74 ? 8.688 1.311 -12.789 1.00 73.25 74 ASN A CA 1
ATOM 607 C C . ASN A 1 74 ? 8.825 -0.041 -12.087 1.00 73.25 74 ASN A C 1
ATOM 609 O O . ASN A 1 74 ? 9.921 -0.576 -11.960 1.00 73.25 74 ASN A O 1
ATOM 613 N N . ILE A 1 75 ? 7.696 -0.627 -11.690 1.00 69.25 75 ILE A N 1
ATOM 614 C CA . ILE A 1 75 ? 7.668 -1.962 -11.087 1.00 69.25 75 ILE A CA 1
ATOM 615 C C . ILE A 1 75 ? 7.681 -2.999 -12.213 1.00 69.25 75 ILE A C 1
ATOM 617 O O . ILE A 1 75 ? 6.726 -3.082 -12.983 1.00 69.25 75 ILE A O 1
ATOM 621 N N . VAL A 1 76 ? 8.760 -3.778 -12.307 1.00 58.78 76 VAL A N 1
ATOM 622 C CA . VAL A 1 76 ? 8.937 -4.801 -13.355 1.00 58.78 76 VAL A CA 1
ATOM 623 C C . VAL A 1 76 ? 8.225 -6.101 -13.005 1.00 58.78 76 VAL A C 1
ATOM 625 O O . VAL A 1 76 ? 7.520 -6.666 -13.836 1.00 58.78 76 VAL A O 1
ATOM 628 N N . GLU A 1 77 ? 8.390 -6.570 -11.773 1.00 63.44 77 GLU A N 1
ATOM 629 C CA . GLU A 1 77 ? 7.834 -7.838 -11.319 1.00 63.44 77 GLU A CA 1
ATOM 630 C C . GLU A 1 77 ? 7.544 -7.765 -9.822 1.00 63.44 77 GLU A C 1
ATOM 632 O O . GLU A 1 77 ? 8.264 -7.110 -9.068 1.00 63.44 77 GLU A O 1
ATOM 637 N N . ILE A 1 78 ? 6.464 -8.420 -9.402 1.00 67.94 78 ILE A N 1
ATOM 638 C CA . ILE A 1 78 ? 6.099 -8.566 -7.998 1.00 67.94 78 ILE A CA 1
ATOM 639 C C . ILE A 1 78 ? 6.294 -10.036 -7.650 1.00 67.94 78 ILE A C 1
ATOM 641 O O . ILE A 1 78 ? 5.511 -10.880 -8.075 1.00 67.94 78 ILE A O 1
ATOM 645 N N . LEU A 1 79 ? 7.333 -10.331 -6.873 1.00 61.84 79 LEU A N 1
ATOM 646 C CA . LEU A 1 79 ? 7.575 -11.678 -6.368 1.00 61.84 79 LEU A CA 1
ATOM 647 C C . LEU A 1 79 ? 6.769 -11.895 -5.081 1.00 61.84 79 LEU A C 1
ATOM 649 O O . LEU A 1 79 ? 6.965 -11.199 -4.077 1.00 61.84 79 LEU A O 1
ATOM 653 N N . GLU A 1 80 ? 5.856 -12.859 -5.123 1.00 60.31 80 GLU A N 1
ATOM 654 C CA . GLU A 1 80 ? 5.149 -13.380 -3.956 1.00 60.31 80 GLU A CA 1
ATOM 655 C C . GLU A 1 80 ? 5.897 -14.623 -3.481 1.00 60.31 80 GLU A C 1
ATOM 657 O O . GLU A 1 80 ? 5.916 -15.648 -4.157 1.00 60.31 80 GLU A O 1
ATOM 662 N N . MET A 1 81 ? 6.574 -14.524 -2.340 1.00 56.69 81 MET A N 1
ATOM 663 C CA . MET A 1 81 ? 7.202 -15.690 -1.734 1.00 56.69 81 MET A CA 1
ATOM 664 C C . MET A 1 81 ? 6.205 -16.317 -0.764 1.00 56.69 81 MET A C 1
ATOM 666 O O . MET A 1 81 ? 5.798 -15.674 0.206 1.00 56.69 81 MET A O 1
ATOM 670 N N . ASN A 1 82 ? 5.820 -17.566 -1.017 1.00 57.56 82 ASN A N 1
ATOM 671 C CA . ASN A 1 82 ? 4.952 -18.303 -0.108 1.00 57.56 82 ASN A CA 1
ATOM 672 C C . ASN A 1 82 ? 5.717 -18.629 1.192 1.00 57.56 82 ASN A C 1
ATOM 674 O O . ASN A 1 82 ? 6.873 -19.063 1.137 1.00 57.56 82 ASN A O 1
ATOM 678 N N . PRO A 1 83 ? 5.099 -18.426 2.369 1.00 60.09 83 PRO A N 1
ATOM 679 C CA . PRO A 1 83 ? 5.742 -18.680 3.659 1.00 60.09 83 PRO A CA 1
ATOM 680 C C . PRO A 1 83 ? 5.978 -20.174 3.942 1.00 60.09 83 PRO A C 1
ATOM 682 O O . PRO A 1 83 ? 6.721 -20.506 4.858 1.00 60.09 83 PRO A O 1
ATOM 685 N N . GLU A 1 84 ? 5.387 -21.079 3.156 1.00 57.31 84 GLU A N 1
ATOM 686 C CA . GLU A 1 84 ? 5.523 -22.532 3.338 1.00 57.31 84 GLU A CA 1
ATOM 687 C C . GLU A 1 84 ? 6.890 -23.088 2.893 1.00 57.31 84 GLU A C 1
ATOM 689 O O . GLU A 1 84 ? 7.283 -24.157 3.345 1.00 57.31 84 GLU A O 1
ATOM 694 N N . GLU A 1 85 ? 7.658 -22.358 2.074 1.00 53.31 85 GLU A N 1
ATOM 695 C CA . GLU A 1 85 ? 8.993 -22.791 1.611 1.00 53.31 85 GLU A CA 1
ATOM 696 C C . GLU A 1 85 ? 10.146 -22.375 2.544 1.00 53.31 85 GLU A C 1
ATOM 698 O O . GLU A 1 85 ? 11.309 -22.609 2.231 1.00 53.31 85 GLU A O 1
ATOM 703 N N . GLU A 1 86 ? 9.861 -21.742 3.687 1.00 52.69 86 GLU A N 1
ATOM 704 C CA . GLU A 1 86 ? 10.888 -21.167 4.573 1.00 52.69 86 GLU A CA 1
ATOM 705 C C . GLU A 1 86 ? 11.036 -21.880 5.919 1.00 52.69 86 GLU A C 1
ATOM 707 O O . GLU A 1 86 ? 11.479 -21.302 6.909 1.00 52.69 86 GLU A O 1
ATOM 712 N N . ALA A 1 87 ? 10.672 -23.157 5.964 1.00 50.91 87 ALA A N 1
ATOM 713 C CA . ALA A 1 87 ? 10.794 -23.972 7.161 1.00 50.91 87 ALA A CA 1
ATOM 714 C C . ALA A 1 87 ? 12.048 -24.855 7.140 1.00 50.91 87 ALA A C 1
ATOM 716 O O . ALA A 1 87 ? 11.938 -26.032 7.439 1.00 50.91 87 ALA A O 1
ATOM 717 N N . GLU A 1 88 ? 13.226 -24.325 6.797 1.00 50.38 88 GLU A N 1
ATOM 718 C CA . GLU A 1 88 ? 14.506 -24.995 7.083 1.00 50.38 88 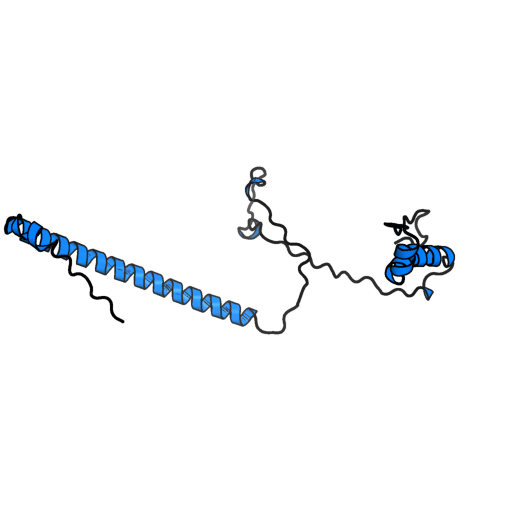GLU A CA 1
ATOM 719 C C . GLU A 1 88 ? 15.685 -24.017 6.904 1.00 50.38 88 GLU A C 1
ATOM 721 O O . GLU A 1 88 ? 16.090 -23.725 5.782 1.00 50.38 88 GLU A O 1
ATOM 726 N N . GLY A 1 89 ? 16.255 -23.504 8.006 1.00 43.72 89 GLY A N 1
ATOM 727 C CA . GLY A 1 89 ? 17.583 -22.873 7.951 1.00 43.72 89 GLY A CA 1
ATOM 728 C C . GLY A 1 89 ? 17.860 -21.697 8.887 1.00 43.72 89 GLY A C 1
ATOM 729 O O . GLY A 1 89 ? 17.915 -20.562 8.441 1.00 43.72 89 GLY A O 1
ATOM 730 N N . ASP A 1 90 ? 18.154 -22.037 10.141 1.00 41.09 90 ASP A N 1
ATOM 731 C CA . ASP A 1 90 ? 19.235 -21.490 10.977 1.00 41.09 90 ASP A CA 1
ATOM 732 C C . ASP A 1 90 ? 19.202 -20.037 11.501 1.00 41.09 90 ASP A C 1
ATOM 734 O O . ASP A 1 90 ? 18.865 -19.063 10.833 1.00 41.09 90 ASP A O 1
ATOM 738 N N . GLY A 1 91 ? 19.570 -19.915 12.777 1.00 53.72 91 GLY A N 1
ATOM 739 C CA . GLY A 1 91 ? 19.443 -18.701 13.573 1.00 53.72 91 GLY A CA 1
ATOM 740 C C . GLY A 1 91 ? 20.724 -17.879 13.696 1.00 53.72 91 GLY A C 1
ATOM 741 O O . GLY A 1 91 ? 21.810 -18.417 13.858 1.00 53.72 91 GLY A O 1
ATOM 742 N N . ALA A 1 92 ? 20.558 -16.557 13.728 1.00 51.22 92 ALA A N 1
ATOM 743 C CA . ALA A 1 92 ? 21.270 -15.603 14.586 1.00 51.22 92 ALA A CA 1
ATOM 744 C C . ALA A 1 92 ? 20.730 -14.201 14.264 1.00 51.22 92 ALA A C 1
ATOM 746 O O . ALA A 1 92 ? 20.890 -13.748 13.138 1.00 51.22 92 ALA A O 1
ATOM 747 N N . ASN A 1 93 ? 20.070 -13.549 15.234 1.00 58.03 93 ASN A N 1
ATOM 748 C CA . ASN A 1 93 ? 19.581 -12.157 15.190 1.00 58.03 93 ASN A CA 1
ATOM 749 C C . ASN A 1 93 ? 19.256 -11.619 13.789 1.00 58.03 93 ASN A C 1
ATOM 751 O O . ASN A 1 93 ? 19.994 -10.824 13.212 1.00 58.03 93 ASN A O 1
ATOM 755 N N . ILE A 1 94 ? 18.112 -12.041 13.270 1.00 52.53 94 ILE A N 1
ATOM 756 C CA . ILE A 1 94 ? 17.526 -11.440 12.084 1.00 52.53 94 ILE A CA 1
ATOM 757 C C . ILE A 1 94 ? 16.542 -10.388 12.603 1.00 52.53 94 ILE A C 1
ATOM 759 O O . ILE A 1 94 ? 15.564 -10.737 13.268 1.00 52.53 94 ILE A O 1
ATOM 763 N N . ASP A 1 95 ? 16.831 -9.105 12.367 1.00 54.31 95 ASP A N 1
ATOM 764 C CA . ASP A 1 95 ? 15.886 -8.013 12.620 1.00 54.31 95 ASP A CA 1
ATOM 765 C C . ASP A 1 95 ? 14.515 -8.386 12.035 1.00 54.31 95 ASP A C 1
ATOM 767 O O . ASP A 1 95 ? 14.439 -8.887 10.910 1.00 54.31 95 ASP A O 1
ATOM 771 N N . LEU A 1 96 ? 13.422 -8.126 12.767 1.00 53.16 96 LEU A N 1
ATOM 772 C CA . LEU A 1 96 ? 12.048 -8.469 12.347 1.00 53.16 96 LEU A CA 1
ATOM 773 C C . LEU A 1 96 ? 11.654 -7.915 10.957 1.00 53.16 96 LEU A C 1
ATOM 775 O O . LEU A 1 96 ? 10.642 -8.334 10.398 1.00 53.16 96 LEU A O 1
ATOM 779 N N . ASP A 1 97 ? 12.440 -6.997 10.388 1.00 51.41 97 ASP A N 1
ATOM 780 C CA . ASP A 1 97 ? 12.248 -6.451 9.041 1.00 51.41 97 ASP A CA 1
ATOM 781 C C . ASP A 1 97 ? 12.666 -7.426 7.922 1.00 51.41 97 ASP A C 1
ATOM 783 O O . ASP A 1 97 ? 12.111 -7.385 6.827 1.00 51.41 97 ASP A O 1
ATOM 787 N N . SER A 1 98 ? 13.576 -8.367 8.200 1.00 52.28 98 SER A N 1
ATOM 788 C CA . SER A 1 98 ? 14.045 -9.366 7.222 1.00 52.28 98 SER A CA 1
ATOM 789 C C . SER A 1 98 ? 13.090 -10.553 7.042 1.00 52.28 98 SER A C 1
ATOM 791 O O . SER A 1 98 ? 13.243 -11.315 6.094 1.00 52.28 98 SER A O 1
ATOM 793 N N . GLN A 1 99 ? 12.071 -10.705 7.896 1.00 51.94 99 GLN A N 1
ATOM 794 C CA . GLN A 1 99 ? 11.031 -11.732 7.725 1.00 51.94 99 GLN A CA 1
ATOM 795 C C . GLN A 1 99 ? 9.876 -11.289 6.816 1.00 51.94 99 GLN A C 1
ATOM 797 O O . GLN A 1 99 ? 8.966 -12.072 6.540 1.00 51.94 99 GLN A O 1
ATOM 802 N N . ARG A 1 100 ? 9.877 -10.048 6.310 1.00 50.56 100 ARG A N 1
ATOM 803 C CA . ARG A 1 100 ? 8.868 -9.620 5.334 1.00 50.56 100 ARG A CA 1
ATOM 804 C C . ARG A 1 100 ? 9.270 -10.024 3.923 1.00 50.56 100 ARG A C 1
ATOM 806 O O . ARG A 1 100 ? 9.603 -9.200 3.077 1.00 50.56 100 ARG A O 1
ATOM 813 N N . LYS A 1 101 ? 9.102 -11.316 3.653 1.00 56.19 101 LYS A N 1
ATOM 814 C CA . LYS A 1 101 ? 8.689 -11.795 2.335 1.00 56.19 101 LYS A CA 1
ATOM 815 C C . LYS A 1 101 ? 7.419 -11.062 1.919 1.00 56.19 101 LYS A C 1
ATOM 817 O O . LYS A 1 101 ? 6.346 -11.282 2.474 1.00 56.19 101 LYS A O 1
ATOM 822 N N . GLY A 1 102 ? 7.536 -10.161 0.955 1.00 53.59 102 GLY A N 1
ATOM 823 C CA . GLY A 1 102 ? 6.370 -9.490 0.404 1.00 53.59 102 GLY A CA 1
ATOM 824 C C . GLY A 1 102 ? 6.745 -8.320 -0.479 1.00 53.59 102 GLY A C 1
ATOM 825 O O . GLY A 1 102 ? 6.672 -7.177 -0.040 1.00 53.59 102 GLY A O 1
ATOM 826 N N . LYS A 1 103 ? 7.035 -8.630 -1.748 1.00 46.41 103 LYS A N 1
ATOM 827 C CA . LYS A 1 103 ? 7.218 -7.694 -2.868 1.00 46.41 103 LYS A CA 1
ATOM 828 C C . LYS A 1 103 ? 8.574 -6.982 -2.877 1.00 46.41 103 LYS A C 1
ATOM 830 O O . LYS A 1 103 ? 8.714 -5.843 -2.443 1.00 46.41 103 LYS A O 1
ATOM 835 N N . CYS A 1 104 ? 9.567 -7.649 -3.458 1.00 48.06 104 CYS A N 1
ATOM 836 C CA . CYS A 1 104 ? 10.771 -6.986 -3.950 1.00 48.06 104 CYS A CA 1
ATOM 837 C C . CYS A 1 104 ? 10.434 -6.229 -5.242 1.00 48.06 104 CYS A C 1
ATOM 839 O O . CYS A 1 104 ? 9.774 -6.783 -6.118 1.00 48.06 104 CYS A O 1
ATOM 841 N N . VAL A 1 105 ? 10.888 -4.981 -5.361 1.00 52.56 105 VAL A N 1
ATOM 842 C CA . VAL A 1 105 ? 10.807 -4.189 -6.595 1.00 52.56 105 VAL A CA 1
ATOM 843 C C . VAL A 1 105 ? 12.221 -4.063 -7.147 1.00 52.56 105 VAL A C 1
ATOM 845 O O . VAL A 1 105 ? 13.129 -3.657 -6.425 1.00 52.56 105 VAL A O 1
ATOM 848 N N . VAL A 1 106 ? 12.411 -4.448 -8.406 1.00 51.31 106 VAL A N 1
ATOM 849 C CA . VAL A 1 106 ? 13.680 -4.297 -9.126 1.00 51.31 106 VAL A CA 1
ATOM 850 C C . VAL A 1 106 ? 13.554 -3.143 -10.122 1.00 51.31 106 VAL A C 1
ATOM 852 O O . VAL A 1 106 ? 12.670 -3.167 -10.975 1.00 51.31 106 VAL A O 1
ATOM 855 N N . ASP A 1 107 ? 14.423 -2.137 -10.007 1.00 49.47 107 ASP A N 1
ATOM 856 C CA . ASP A 1 107 ? 14.502 -1.010 -10.947 1.00 49.47 107 ASP A CA 1
ATOM 857 C C . ASP A 1 107 ? 15.432 -1.382 -12.123 1.00 49.47 107 ASP A C 1
ATOM 859 O O . ASP A 1 107 ? 16.620 -1.639 -11.896 1.00 49.47 107 ASP A O 1
ATOM 863 N N . PRO A 1 108 ? 14.951 -1.431 -13.382 1.00 49.22 108 PRO A N 1
ATOM 864 C CA . PRO A 1 108 ? 15.735 -1.962 -14.499 1.00 49.22 108 PRO A CA 1
ATOM 865 C C . PRO A 1 108 ? 16.572 -0.915 -15.252 1.00 49.22 108 PRO A C 1
ATOM 867 O O . PRO A 1 108 ? 17.318 -1.290 -16.154 1.00 49.22 108 PRO A O 1
ATOM 870 N N . ASP A 1 109 ? 16.511 0.375 -14.914 1.00 46.25 109 ASP A N 1
ATOM 871 C CA . ASP A 1 109 ? 17.120 1.432 -15.738 1.00 46.25 109 ASP A CA 1
ATOM 872 C C . ASP A 1 109 ? 18.624 1.636 -15.479 1.00 46.25 109 ASP A C 1
ATOM 874 O O . ASP A 1 109 ? 19.122 2.748 -15.290 1.00 46.25 109 ASP A O 1
ATOM 878 N N . LYS A 1 110 ? 19.405 0.552 -15.571 1.00 42.53 110 LYS A N 1
ATOM 879 C CA . LYS A 1 110 ? 20.819 0.655 -15.958 1.00 42.53 110 LYS A CA 1
ATOM 880 C C . LYS A 1 110 ? 20.902 0.891 -17.468 1.00 42.53 110 LYS A C 1
ATOM 882 O O . LYS A 1 110 ? 21.111 -0.024 -18.256 1.00 42.53 110 LYS A O 1
ATOM 887 N N . PHE A 1 111 ? 20.682 2.153 -17.824 1.00 40.41 111 PHE A N 1
ATOM 888 C CA . PHE A 1 111 ? 21.324 2.920 -18.893 1.00 40.41 111 PHE A CA 1
ATOM 889 C C . PHE A 1 111 ? 22.122 2.085 -19.917 1.00 40.41 111 PHE A C 1
ATOM 891 O O . PHE A 1 111 ? 23.286 1.753 -19.687 1.00 40.41 111 PHE A O 1
ATOM 898 N N . LYS A 1 112 ? 21.523 1.786 -21.077 1.00 54.81 112 LYS A N 1
ATOM 899 C CA . LYS A 1 112 ? 22.313 1.471 -22.274 1.00 54.81 112 LYS A CA 1
ATOM 900 C C . LYS A 1 112 ? 22.738 2.803 -22.903 1.00 54.81 112 LYS A C 1
ATOM 902 O O . LYS A 1 112 ? 21.845 3.595 -23.206 1.00 54.81 112 LYS A O 1
ATOM 907 N N . PRO A 1 113 ? 24.040 3.092 -23.069 1.00 48.97 113 PRO A N 1
ATOM 908 C CA . PRO A 1 113 ? 24.459 4.254 -23.841 1.00 48.97 113 PRO A CA 1
ATOM 909 C C . PRO A 1 113 ? 23.957 4.105 -25.281 1.00 48.97 113 PRO A C 1
ATOM 911 O O . PRO A 1 113 ? 23.997 3.017 -25.857 1.00 48.97 113 PRO A O 1
ATOM 914 N N . THR A 1 114 ? 23.430 5.190 -25.841 1.00 52.66 114 THR A N 1
ATOM 915 C CA . THR A 1 114 ? 23.040 5.257 -27.249 1.00 52.66 114 THR A CA 1
ATOM 916 C C . THR A 1 114 ? 24.320 5.342 -28.077 1.00 52.66 114 THR A C 1
ATOM 918 O O . THR A 1 114 ? 24.844 6.431 -28.279 1.00 52.66 114 THR A O 1
ATOM 921 N N . GLU A 1 115 ? 24.874 4.198 -28.468 1.00 65.12 115 GLU A N 1
ATOM 922 C CA . GLU A 1 115 ? 25.964 4.145 -29.446 1.00 65.12 115 GLU A CA 1
ATOM 923 C C . GLU A 1 115 ? 25.367 4.248 -30.851 1.00 65.12 115 GLU A C 1
ATOM 925 O O . GLU A 1 115 ? 24.402 3.548 -31.183 1.00 65.12 115 GLU A O 1
ATOM 930 N N . ASP A 1 116 ? 25.909 5.145 -31.671 1.00 67.62 116 ASP A N 1
ATOM 931 C CA . ASP A 1 116 ? 25.496 5.276 -33.062 1.00 67.62 116 ASP A CA 1
ATOM 932 C C . ASP A 1 116 ? 26.212 4.215 -33.912 1.00 67.62 116 ASP A C 1
ATOM 934 O O . ASP A 1 116 ? 27.370 3.873 -33.678 1.00 67.62 116 ASP A O 1
ATOM 938 N N . TYR A 1 117 ? 25.565 3.724 -34.975 1.00 67.12 117 TYR A N 1
ATOM 939 C CA . TYR A 1 117 ? 26.172 2.745 -35.898 1.00 67.12 117 TYR A CA 1
ATOM 940 C C . TYR A 1 117 ? 27.468 3.245 -36.568 1.00 67.12 117 TYR A C 1
ATOM 942 O O . TYR A 1 117 ? 28.210 2.447 -37.136 1.00 67.12 117 TYR A O 1
ATOM 950 N N . ASN A 1 118 ? 27.745 4.551 -36.491 1.00 68.75 118 ASN A N 1
ATOM 951 C CA . ASN A 1 118 ? 28.971 5.174 -36.988 1.00 68.75 118 ASN A CA 1
ATOM 952 C C . ASN A 1 118 ? 30.194 4.897 -36.098 1.00 68.75 118 ASN A C 1
ATOM 954 O O . ASN A 1 118 ? 31.320 5.033 -36.573 1.00 68.75 118 ASN A O 1
ATOM 958 N N . ASP A 1 119 ? 29.986 4.490 -34.843 1.00 69.56 119 ASP A N 1
ATOM 959 C CA . ASP A 1 119 ? 31.061 4.204 -33.887 1.00 69.56 119 ASP A CA 1
ATOM 960 C C . ASP A 1 119 ? 31.597 2.762 -34.018 1.00 69.56 119 ASP A C 1
ATOM 962 O O . ASP A 1 119 ? 32.630 2.414 -33.442 1.00 69.56 119 ASP A O 1
ATOM 966 N N . ILE A 1 120 ? 30.943 1.919 -34.831 1.00 71.75 120 ILE A N 1
ATOM 967 C CA . ILE A 1 120 ? 31.306 0.512 -35.050 1.00 71.75 120 ILE A CA 1
ATOM 968 C C . ILE A 1 120 ? 32.015 0.352 -36.406 1.00 71.75 120 ILE A C 1
ATOM 970 O O . ILE A 1 120 ? 31.392 0.200 -37.456 1.00 71.75 120 ILE A O 1
ATOM 974 N N . GLY A 1 121 ? 33.350 0.341 -36.394 1.00 75.69 121 GLY A N 1
ATOM 975 C CA . GLY A 1 121 ? 34.165 0.190 -37.605 1.00 75.69 121 GLY A CA 1
ATOM 976 C C . GLY A 1 121 ? 34.303 -1.258 -38.103 1.00 75.69 121 GLY A C 1
ATOM 977 O O . GLY A 1 121 ? 34.608 -2.167 -37.334 1.00 75.69 121 GLY A O 1
ATOM 978 N N . GLY A 1 122 ? 34.152 -1.476 -39.416 1.00 78.69 122 GLY A N 1
ATOM 979 C CA . GLY A 1 122 ? 34.534 -2.728 -40.096 1.00 78.69 122 GLY A CA 1
ATOM 980 C C . GLY A 1 122 ? 33.552 -3.905 -39.982 1.00 78.69 122 GLY A C 1
ATOM 981 O O . GLY A 1 122 ? 33.837 -4.976 -40.518 1.00 78.69 122 GLY A O 1
ATOM 982 N N . LEU A 1 123 ? 32.401 -3.716 -39.326 1.00 79.38 123 LEU A N 1
ATOM 983 C CA . LEU A 1 123 ? 31.349 -4.731 -39.141 1.00 79.38 123 LEU A CA 1
ATOM 984 C C . LEU A 1 123 ? 30.046 -4.404 -39.898 1.00 79.38 123 LEU A C 1
ATOM 986 O O . LEU A 1 123 ? 28.980 -4.910 -39.553 1.00 79.38 123 LEU A O 1
ATOM 990 N N . GLU A 1 124 ? 30.116 -3.575 -40.943 1.00 80.75 124 GLU A N 1
ATOM 991 C CA . GLU A 1 124 ? 28.946 -3.095 -41.703 1.00 80.75 124 GLU A CA 1
ATOM 992 C C . GLU A 1 124 ? 28.053 -4.233 -42.213 1.00 80.75 124 GLU A C 1
ATOM 994 O O . GLU A 1 124 ? 26.827 -4.156 -42.133 1.00 80.75 124 GLU A O 1
ATOM 999 N N . LYS A 1 125 ? 28.661 -5.334 -42.672 1.00 83.56 125 LYS A N 1
ATOM 1000 C CA . LYS A 1 125 ? 27.925 -6.505 -43.159 1.00 83.56 125 LYS A CA 1
ATOM 1001 C C . LYS A 1 125 ? 27.103 -7.163 -42.045 1.00 83.56 125 LYS A C 1
ATOM 1003 O O . LYS A 1 125 ? 25.941 -7.497 -42.246 1.00 83.56 125 LYS A O 1
ATOM 1008 N N . GLN A 1 126 ? 27.699 -7.337 -40.870 1.00 83.69 126 GLN A N 1
ATOM 1009 C CA . GLN A 1 126 ? 27.060 -7.947 -39.706 1.00 83.69 126 GLN A CA 1
ATOM 1010 C C . GLN A 1 126 ? 25.954 -7.045 -39.149 1.00 83.69 126 GLN A C 1
ATOM 1012 O O . GLN A 1 126 ? 24.897 -7.541 -38.761 1.00 83.69 126 GLN A O 1
ATOM 1017 N N . ILE A 1 127 ? 26.173 -5.725 -39.149 1.00 82.69 127 ILE A N 1
ATOM 1018 C CA . ILE A 1 127 ? 25.156 -4.736 -38.772 1.00 82.69 127 ILE A CA 1
ATOM 1019 C C . ILE A 1 127 ? 23.966 -4.829 -39.728 1.00 82.69 127 ILE A C 1
ATOM 1021 O O . ILE A 1 127 ? 22.830 -4.908 -39.271 1.00 82.69 127 ILE A O 1
ATOM 1025 N N . GLN A 1 128 ? 24.205 -4.885 -41.041 1.00 84.25 128 GLN A N 1
ATOM 1026 C CA . GLN A 1 128 ? 23.133 -5.014 -42.024 1.00 84.25 128 GLN A CA 1
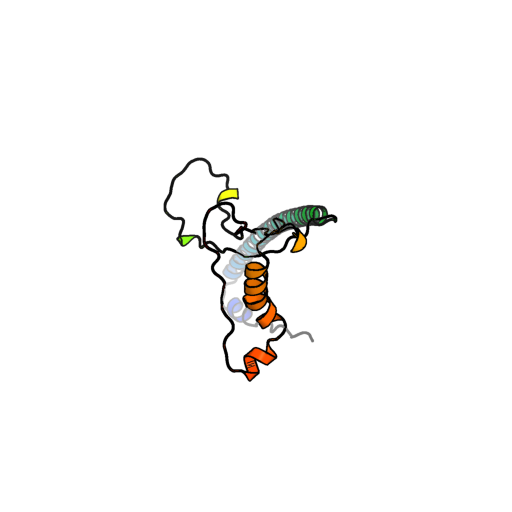ATOM 1027 C C . GLN A 1 128 ? 22.320 -6.303 -41.822 1.00 84.25 128 GLN A C 1
ATOM 1029 O O . GLN A 1 128 ? 21.093 -6.243 -41.774 1.00 84.25 128 GLN A O 1
ATOM 1034 N N . GLU A 1 129 ? 22.980 -7.450 -41.636 1.00 84.19 129 GLU A N 1
ATOM 1035 C CA . GLU A 1 129 ? 22.307 -8.730 -41.365 1.00 84.19 129 GLU A CA 1
ATOM 1036 C C . GLU A 1 129 ? 21.461 -8.674 -40.077 1.00 84.19 129 GLU A C 1
ATOM 1038 O O . GLU A 1 129 ? 20.341 -9.188 -40.038 1.00 84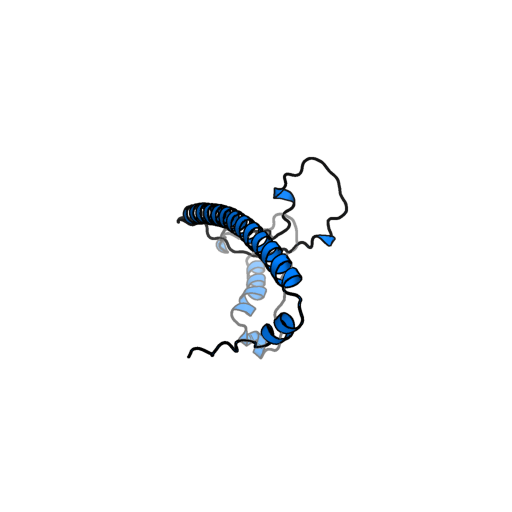.19 129 GLU A O 1
ATOM 1043 N N . LEU A 1 130 ? 21.953 -8.002 -39.032 1.00 83.12 130 LEU A N 1
ATOM 1044 C CA . LEU A 1 130 ? 21.233 -7.815 -37.771 1.00 83.12 130 LEU A CA 1
ATOM 1045 C C . LEU A 1 130 ? 20.007 -6.899 -37.934 1.00 83.12 130 LEU A C 1
ATOM 1047 O O . LEU A 1 130 ? 18.921 -7.216 -37.444 1.00 83.12 130 LEU A O 1
ATOM 1051 N N . VAL A 1 131 ? 20.166 -5.780 -38.646 1.00 83.38 131 VAL A N 1
ATOM 1052 C CA . VAL A 1 131 ? 19.092 -4.825 -38.966 1.00 83.38 131 VAL A CA 1
ATOM 1053 C C . VAL A 1 131 ? 18.010 -5.513 -39.800 1.00 83.38 131 VAL A C 1
ATOM 1055 O O . VAL A 1 131 ? 16.821 -5.382 -39.509 1.00 83.38 131 VAL A O 1
ATOM 1058 N N . GLU A 1 132 ? 18.391 -6.303 -40.799 1.00 82.12 132 GLU A N 1
ATOM 1059 C CA . GLU A 1 132 ? 17.445 -7.064 -41.616 1.00 82.12 132 GLU A CA 1
ATOM 1060 C C . GLU A 1 132 ? 16.732 -8.160 -40.812 1.00 82.12 132 GLU A C 1
ATOM 1062 O O . GLU A 1 132 ? 15.538 -8.390 -40.999 1.00 82.12 132 GLU A O 1
ATOM 1067 N N . ALA A 1 133 ? 17.415 -8.814 -39.874 1.00 81.12 133 ALA A N 1
ATOM 1068 C CA . ALA A 1 133 ? 16.803 -9.847 -39.047 1.00 81.12 133 ALA A CA 1
ATOM 1069 C C . ALA A 1 133 ? 15.839 -9.284 -37.986 1.00 81.12 133 ALA A C 1
ATOM 1071 O O . ALA A 1 133 ? 14.837 -9.931 -37.679 1.00 81.12 133 ALA A O 1
ATOM 1072 N N . ILE A 1 134 ? 16.122 -8.102 -37.425 1.00 80.69 134 ILE A N 1
ATOM 1073 C CA . ILE A 1 134 ? 15.380 -7.539 -36.283 1.00 80.69 134 ILE A CA 1
ATOM 1074 C C . ILE A 1 134 ? 14.462 -6.388 -36.703 1.00 80.69 134 ILE A C 1
ATOM 1076 O O . ILE A 1 134 ? 13.267 -6.405 -36.409 1.00 80.69 134 ILE A O 1
ATOM 1080 N N . ILE A 1 135 ? 14.988 -5.382 -37.402 1.00 82.94 135 ILE A N 1
ATOM 1081 C CA . ILE A 1 135 ? 14.246 -4.156 -37.730 1.00 82.94 135 ILE A CA 1
ATOM 1082 C C . ILE A 1 135 ? 13.286 -4.398 -38.898 1.00 82.94 135 ILE A C 1
ATOM 1084 O O . ILE A 1 135 ? 12.140 -3.951 -38.852 1.00 82.94 135 ILE A O 1
ATOM 1088 N N . LEU A 1 136 ? 13.687 -5.163 -39.917 1.00 83.38 136 LEU A N 1
ATOM 1089 C CA . LEU A 1 136 ? 12.830 -5.456 -41.074 1.00 83.38 136 LEU A CA 1
ATOM 1090 C C . LEU A 1 136 ? 11.475 -6.092 -40.701 1.00 83.38 136 LEU A C 1
ATOM 1092 O O . LEU A 1 136 ? 10.451 -5.608 -41.199 1.00 83.38 136 LEU A O 1
ATOM 1096 N N . PRO A 1 137 ? 11.397 -7.123 -39.831 1.00 81.19 137 PRO A N 1
ATOM 1097 C CA . PRO A 1 137 ? 10.108 -7.657 -39.404 1.00 81.19 137 PRO A CA 1
ATOM 1098 C C . PRO A 1 137 ? 9.333 -6.713 -38.484 1.00 81.19 137 PRO A C 1
ATOM 1100 O O . PRO A 1 137 ? 8.111 -6.834 -38.407 1.00 81.19 137 PRO A O 1
ATOM 1103 N N . MET A 1 138 ? 9.983 -5.756 -37.815 1.00 79.81 138 MET A N 1
ATOM 1104 C CA . MET A 1 138 ? 9.285 -4.745 -37.016 1.00 79.81 138 MET A CA 1
ATOM 1105 C C . MET A 1 138 ? 8.646 -3.662 -37.890 1.00 79.81 138 MET A C 1
ATOM 1107 O O . MET A 1 138 ? 7.471 -3.348 -37.688 1.00 79.81 138 MET A O 1
ATOM 1111 N N . THR A 1 139 ? 9.373 -3.142 -38.880 1.00 82.88 139 THR A N 1
ATOM 1112 C CA . THR A 1 139 ? 8.921 -2.039 -39.745 1.00 82.88 139 THR A CA 1
ATOM 1113 C C . THR A 1 139 ? 8.017 -2.516 -40.886 1.00 82.88 139 THR A C 1
ATOM 1115 O O . THR A 1 139 ? 7.107 -1.800 -41.298 1.00 82.88 139 THR A O 1
ATOM 1118 N N . HIS A 1 140 ? 8.208 -3.741 -41.391 1.00 81.44 140 HIS A N 1
ATOM 1119 C CA . HIS A 1 140 ? 7.486 -4.261 -42.560 1.00 81.44 140 HIS A CA 1
ATOM 1120 C C . HIS A 1 140 ? 6.741 -5.575 -42.296 1.00 81.44 140 HIS A C 1
ATOM 1122 O O . HIS A 1 140 ? 6.784 -6.500 -43.111 1.00 81.44 140 HIS A O 1
ATOM 1128 N N . LYS A 1 141 ? 5.978 -5.640 -41.197 1.00 79.88 141 LYS A N 1
ATOM 1129 C CA . LYS A 1 141 ? 5.142 -6.803 -40.823 1.00 79.88 141 LYS A CA 1
ATOM 1130 C C . LYS A 1 141 ? 4.255 -7.317 -41.966 1.00 79.88 141 LYS A C 1
ATOM 1132 O O . LYS A 1 141 ? 4.125 -8.524 -42.150 1.00 79.88 141 LYS A O 1
ATOM 1137 N N . GLU A 1 142 ? 3.697 -6.418 -42.776 1.00 81.44 142 GLU A N 1
ATOM 1138 C CA . GLU A 1 142 ? 2.828 -6.770 -43.908 1.00 81.44 142 GLU A CA 1
ATOM 1139 C C . GLU A 1 142 ? 3.530 -7.603 -44.991 1.00 81.44 142 GLU A C 1
ATOM 1141 O O . GLU A 1 142 ? 2.900 -8.458 -45.614 1.00 81.44 142 GLU A O 1
ATOM 1146 N N . ARG A 1 143 ? 4.837 -7.394 -45.220 1.00 83.44 143 ARG A N 1
ATOM 1147 C CA . ARG A 1 143 ? 5.606 -8.177 -46.203 1.00 83.44 143 ARG A CA 1
ATOM 1148 C C . ARG A 1 143 ? 5.726 -9.632 -45.755 1.00 83.44 143 ARG A C 1
ATOM 1150 O O . ARG A 1 143 ? 5.492 -10.532 -46.554 1.00 83.44 143 ARG A O 1
ATOM 1157 N N . PHE A 1 144 ? 6.000 -9.854 -44.470 1.00 80.12 144 PHE A N 1
ATOM 1158 C CA . PHE A 1 144 ? 6.088 -11.192 -43.878 1.00 80.12 144 PHE A CA 1
ATOM 1159 C C . PHE A 1 144 ? 4.731 -11.907 -43.872 1.00 80.12 144 PHE A C 1
ATOM 1161 O O . PHE A 1 144 ? 4.668 -13.097 -44.167 1.00 80.12 144 PHE A O 1
ATOM 1168 N N . GLN A 1 145 ? 3.638 -11.176 -43.627 1.00 79.00 145 GLN A N 1
ATOM 1169 C CA . GLN A 1 145 ? 2.279 -11.728 -43.684 1.00 79.00 145 GLN A CA 1
ATOM 1170 C C . GLN A 1 145 ? 1.870 -12.141 -45.105 1.00 79.00 145 GLN A C 1
ATOM 1172 O O . GLN A 1 145 ? 1.322 -13.226 -45.281 1.00 79.00 145 GLN A O 1
ATOM 1177 N N . LYS A 1 146 ? 2.182 -11.329 -46.126 1.00 84.88 146 LYS A N 1
ATOM 1178 C CA . LYS A 1 146 ? 1.905 -11.657 -47.540 1.00 84.88 146 LYS A CA 1
ATOM 1179 C C . LYS A 1 146 ? 2.730 -12.839 -48.050 1.00 84.88 146 LYS A C 1
ATOM 1181 O O . LYS A 1 146 ? 2.241 -13.616 -48.860 1.00 84.88 146 LYS A O 1
ATOM 1186 N N . LEU A 1 147 ? 3.969 -12.969 -47.578 1.00 83.31 147 LEU A N 1
ATOM 1187 C CA . LEU A 1 147 ? 4.866 -14.077 -47.919 1.00 83.31 147 LEU A CA 1
ATOM 1188 C C . LEU A 1 147 ? 4.581 -15.355 -47.109 1.00 83.31 147 LEU A C 1
ATOM 1190 O O . LEU A 1 147 ? 5.107 -16.410 -47.447 1.00 83.31 147 LEU A O 1
ATOM 1194 N N . GLY A 1 148 ? 3.773 -15.283 -46.045 1.00 82.25 148 GLY A N 1
ATOM 1195 C CA . GLY A 1 148 ? 3.438 -16.432 -45.195 1.00 82.25 148 GLY A CA 1
ATOM 1196 C C . GLY A 1 148 ? 4.616 -16.992 -44.386 1.00 82.25 148 GLY A C 1
ATOM 1197 O O . GLY A 1 148 ? 4.521 -18.089 -43.835 1.00 82.25 148 GLY A O 1
ATOM 1198 N N . ILE A 1 149 ? 5.728 -16.258 -44.301 1.00 84.19 149 ILE A N 1
ATOM 1199 C CA . ILE A 1 149 ? 6.943 -16.676 -43.594 1.00 84.19 149 ILE A CA 1
ATOM 1200 C C . ILE A 1 149 ? 6.972 -16.099 -42.177 1.00 84.19 149 ILE A C 1
ATOM 1202 O O . ILE A 1 149 ? 6.571 -14.960 -41.934 1.00 84.19 149 ILE A O 1
ATOM 1206 N N . ARG A 1 150 ? 7.464 -16.888 -41.216 1.00 77.81 150 ARG A N 1
ATOM 1207 C CA . ARG A 1 150 ? 7.653 -16.429 -39.834 1.00 77.81 150 ARG A CA 1
ATOM 1208 C C . ARG A 1 150 ? 9.005 -15.720 -39.715 1.00 77.81 150 ARG A C 1
ATOM 1210 O O . ARG A 1 150 ? 9.997 -16.283 -40.177 1.00 77.81 150 ARG A O 1
ATOM 1217 N N . PRO A 1 151 ? 9.069 -14.528 -39.099 1.00 80.69 151 PRO A N 1
ATOM 1218 C CA . PRO A 1 151 ? 10.339 -13.849 -38.885 1.00 80.69 151 PRO A CA 1
ATOM 1219 C C . PRO A 1 151 ? 11.242 -14.650 -37.928 1.00 80.69 151 PRO A C 1
ATOM 1221 O O . PRO A 1 151 ? 10.732 -15.428 -37.109 1.00 80.69 151 PRO A O 1
ATOM 1224 N N . PRO A 1 152 ? 12.573 -14.481 -38.020 1.00 80.62 152 PRO A N 1
ATOM 1225 C CA . PRO A 1 152 ? 13.508 -15.126 -37.105 1.00 80.62 152 PRO A CA 1
ATOM 1226 C C . PRO A 1 152 ? 13.254 -14.664 -35.662 1.00 80.62 152 PRO A C 1
ATOM 1228 O O . PRO A 1 152 ? 12.955 -13.500 -35.411 1.00 80.62 152 PRO A O 1
ATOM 1231 N N . LYS A 1 153 ? 13.351 -15.590 -34.699 1.00 75.62 153 LYS A N 1
ATOM 1232 C CA . LYS A 1 153 ? 13.068 -15.311 -33.277 1.00 75.62 153 LYS A CA 1
ATOM 1233 C C . LYS A 1 153 ? 14.243 -14.681 -32.524 1.00 75.62 153 LYS A C 1
ATOM 1235 O O . LYS A 1 153 ? 14.054 -14.187 -31.420 1.00 75.62 153 LYS A O 1
ATOM 1240 N N . GLY A 1 154 ? 15.443 -14.736 -33.094 1.00 78.56 154 GLY A N 1
ATOM 1241 C CA . GLY A 1 154 ? 16.659 -14.226 -32.476 1.00 78.56 154 GLY A CA 1
ATOM 1242 C C . GLY A 1 154 ? 17.867 -14.429 -33.380 1.00 78.56 154 GLY A C 1
ATOM 1243 O O . GLY A 1 154 ? 17.826 -15.232 -34.314 1.00 78.56 154 GLY A O 1
ATOM 1244 N N . VAL A 1 155 ? 18.931 -13.689 -33.088 1.00 81.69 155 VAL A N 1
ATOM 1245 C CA . VAL A 1 155 ? 20.216 -13.744 -33.788 1.00 81.69 155 VAL A CA 1
ATOM 1246 C C . VAL A 1 155 ? 21.272 -14.204 -32.788 1.00 81.69 155 VAL A C 1
ATOM 1248 O O . VAL A 1 155 ? 21.282 -13.748 -31.647 1.00 81.69 155 VAL A O 1
ATOM 1251 N N . LEU A 1 156 ? 22.140 -15.128 -33.200 1.00 82.38 156 LEU A N 1
ATOM 1252 C CA . LEU A 1 156 ? 23.258 -15.598 -32.387 1.00 82.38 156 LEU A CA 1
ATOM 1253 C C . LEU A 1 156 ? 24.541 -14.898 -32.839 1.00 82.38 156 LEU A C 1
ATOM 1255 O O . LEU A 1 156 ? 24.987 -15.093 -33.967 1.00 82.38 156 LEU A O 1
ATOM 1259 N N . LEU A 1 157 ? 25.155 -14.121 -31.949 1.00 82.75 157 LEU A N 1
ATOM 1260 C CA . LEU A 1 157 ? 26.458 -13.500 -32.182 1.00 82.75 157 LEU A CA 1
ATOM 1261 C C . LEU A 1 157 ? 27.551 -14.397 -31.591 1.00 82.75 157 LEU A C 1
ATOM 1263 O O . LEU A 1 157 ? 27.582 -14.630 -30.385 1.00 82.75 157 LEU A O 1
ATOM 1267 N N . TYR A 1 158 ? 28.467 -14.899 -32.422 1.00 84.38 158 TYR A N 1
ATOM 1268 C CA . TYR A 1 158 ? 29.568 -15.766 -31.981 1.00 84.38 158 TYR A CA 1
ATOM 1269 C C . TYR A 1 158 ? 30.928 -15.311 -32.533 1.00 84.38 158 TYR A C 1
ATOM 1271 O O . TYR A 1 158 ? 31.021 -14.459 -33.416 1.00 84.38 158 TYR A O 1
ATOM 1279 N N . GLY A 1 159 ? 32.020 -15.818 -31.955 1.00 83.56 159 GLY A N 1
ATOM 1280 C CA . GLY A 1 159 ? 33.399 -15.598 -32.417 1.00 83.56 159 GLY A CA 1
ATOM 1281 C C . GLY A 1 159 ? 34.371 -15.184 -31.300 1.00 83.56 159 GLY A C 1
ATOM 1282 O O . GLY A 1 159 ? 33.992 -15.218 -30.130 1.00 83.56 159 GLY A O 1
ATOM 1283 N N . PRO A 1 160 ? 35.597 -14.759 -31.646 1.00 81.50 160 PRO A N 1
ATOM 1284 C CA . PRO A 1 160 ? 36.637 -14.417 -30.674 1.00 81.50 160 PRO A CA 1
ATOM 1285 C C . PRO A 1 160 ? 36.227 -13.271 -29.727 1.00 81.50 160 PRO A C 1
ATOM 1287 O O . PRO A 1 160 ? 35.418 -12.423 -30.124 1.00 81.50 160 PRO A O 1
ATOM 1290 N N . PRO A 1 161 ? 36.763 -13.224 -28.493 1.00 78.62 161 PRO A N 1
ATOM 1291 C CA . PRO A 1 161 ? 36.561 -12.095 -27.586 1.00 78.62 161 PRO A CA 1
ATOM 1292 C C . PRO A 1 161 ? 37.206 -10.821 -28.159 1.00 78.62 161 PRO A C 1
ATOM 1294 O O . PRO A 1 161 ? 38.273 -10.886 -28.764 1.00 78.62 161 PRO A O 1
ATOM 1297 N N . GLY A 1 162 ? 36.554 -9.667 -27.984 1.00 75.12 162 GLY A N 1
ATOM 1298 C CA . GLY A 1 162 ? 37.046 -8.365 -28.467 1.00 75.12 162 GLY A CA 1
ATOM 1299 C C . GLY A 1 162 ? 36.517 -7.908 -29.834 1.00 75.12 162 GLY A C 1
ATOM 1300 O O . GLY A 1 162 ? 36.927 -6.858 -30.309 1.00 75.12 162 GLY A O 1
ATOM 1301 N N . THR A 1 163 ? 35.592 -8.643 -30.465 1.00 71.81 163 THR A N 1
ATOM 1302 C CA . THR A 1 163 ? 35.020 -8.276 -31.782 1.00 71.81 163 THR A CA 1
ATOM 1303 C C . THR A 1 163 ? 33.681 -7.519 -31.700 1.00 71.81 163 THR A C 1
ATOM 1305 O O . THR A 1 163 ? 32.871 -7.658 -32.612 1.00 71.81 163 THR A O 1
ATOM 1308 N N . GLY A 1 164 ? 33.382 -6.824 -30.596 1.00 66.38 164 GLY A N 1
ATOM 1309 C CA . GLY A 1 164 ? 32.154 -6.015 -30.471 1.00 66.38 164 GLY A CA 1
ATOM 1310 C C . GLY A 1 164 ? 30.828 -6.798 -30.471 1.00 66.38 164 GLY A C 1
ATOM 1311 O O . GLY A 1 164 ? 29.880 -6.388 -31.126 1.00 66.38 164 GLY A O 1
ATOM 1312 N N . LYS A 1 165 ? 30.758 -7.959 -29.795 1.00 72.31 165 LYS A N 1
ATOM 1313 C CA . LYS A 1 165 ? 29.508 -8.748 -29.654 1.00 72.31 165 LYS A CA 1
ATOM 1314 C C . LYS A 1 165 ? 28.594 -8.303 -28.503 1.00 72.31 165 LYS A C 1
ATOM 1316 O O . LYS A 1 165 ? 27.477 -8.810 -28.421 1.00 72.31 165 LYS A O 1
ATOM 1321 N N . LEU A 1 166 ? 29.120 -7.507 -27.572 1.00 59.44 166 LEU A N 1
ATOM 1322 C CA . LEU A 1 166 ? 28.479 -7.135 -26.307 1.00 59.44 166 LEU A CA 1
ATOM 1323 C C . LEU A 1 166 ? 27.915 -5.724 -26.387 1.00 59.44 166 LEU A C 1
ATOM 1325 O O . LEU A 1 166 ? 28.606 -4.900 -27.019 1.00 59.44 166 LEU A O 1
#

pLDDT: mean 73.33, std 16.56, range [37.94, 95.31]

InterPro domains:
  IPR027417 P-loop containing nucleoside triphosphate hydrolase [G3DSA:3.40.50.300] (108-166)
  IPR027417 P-loop containing nucleoside triphosphate hydrolase [SSF52540] (45-165)
  IPR050221 26S Proteasome Regulatory ATPase [PTHR23073] (112-165)

Organism: NCBI:txid300844

Sequence (166 aa):
MATPMVEDNFEDDQLSSMTTEEIQRASRLLDNEIRILKEELQRTNLELDSFKEKIKENQEKIKLKKQLPYLVGNIVEILEMNPEEEAEGDGANIDLDSQRKGKCVVDPDKFKPTEDYNDIGGLEKQIQELVEAIILPMTHKERFQKLGIRPPKGVLLYGPPGTGKL

Radius of gyration: 37.62 Å; chains: 1; bounding box: 84×41×92 Å

Foldseek 3Di:
DDDDPPPPPPVVVVVVVDDPVVVVVVVVVVVVVVVVVVVVVVVVVVVVVVVVVVVVVVVVVVVVVPDDDDDDADFDDFDQDDPVVPPDDDDDDDDPVVPPRGGDGDGDPPDDDPDDPVVQPPCVVVVVVVCCQPVVCVVCVVVCVVVVHDGDPDDDDDDDPPNPPD